Protein AF-A0A6G8IFD2-F1 (afdb_monomer)

Solvent-accessible surface area (backbone atoms only — not comparable to full-atom values): 6304 Å² total; per-residue (Å²): 132,85,83,49,70,73,58,56,60,48,72,35,84,71,35,74,69,45,94,61,64,58,64,72,58,46,38,61,54,52,34,51,48,44,55,48,50,47,52,52,50,53,58,54,34,49,78,74,67,30,62,38,30,28,33,40,48,80,86,46,94,64,55,29,71,59,43,62,76,38,49,73,40,76,35,54,86,58,48,65,60,51,46,73,72,62,56,74,29,64,85,43,62,81,52,48,72,44,69,42,69,75,78,84,86,114

Sequence (106 aa):
MLITHELVDLLSSEGLKLRDTKSPLSDPAISARHRLSRRDTLQKSFKVGAREFKWRSTQTPDDCAWCLQNEGKTFGPDIIEQVERQCTCAPYCRGYIEPQLDDLLR

pLDDT: mean 83.4, std 15.59, range [37.53, 96.94]

Foldseek 3Di:
DDCDPLNVVCPDPVVVPDPDNPVSNVLVVVQVVQLVVQVVCLVVLVVVPFFKKQKDAPPDPQFDPVSVVRHRPIDGSCVSVVCVPPGDGPPHGPMHIDTDDDPPVD

Organism: NCBI:txid2716225

Structure (mmCIF, N/CA/C/O backbone):
data_AF-A0A6G8IFD2-F1
#
_entry.id   AF-A0A6G8IFD2-F1
#
loop_
_atom_site.group_PDB
_atom_site.id
_atom_site.type_symbol
_atom_site.label_atom_id
_atom_site.label_alt_id
_atom_site.label_comp_id
_atom_site.label_asym_id
_atom_site.label_entity_id
_atom_site.label_seq_id
_atom_site.pdbx_PDB_ins_code
_atom_site.Cartn_x
_atom_site.Cartn_y
_atom_site.Cartn_z
_atom_site.occupancy
_atom_site.B_iso_or_equiv
_atom_site.auth_seq_id
_atom_site.auth_comp_id
_atom_site.auth_asym_id
_atom_site.auth_atom_id
_atom_site.pdbx_PDB_model_num
ATOM 1 N N . MET A 1 1 ? 3.886 -22.830 1.175 1.00 37.53 1 MET A N 1
ATOM 2 C CA . MET A 1 1 ? 4.708 -22.037 0.237 1.00 37.53 1 MET A CA 1
ATOM 3 C C . MET A 1 1 ? 3.865 -21.846 -1.018 1.00 37.53 1 MET A C 1
ATOM 5 O O . MET A 1 1 ? 3.642 -22.826 -1.712 1.00 37.53 1 MET A O 1
ATOM 9 N N . LEU A 1 2 ? 3.269 -20.669 -1.236 1.00 43.28 2 LEU A N 1
ATOM 10 C CA . LEU A 1 2 ? 2.519 -20.403 -2.471 1.00 43.28 2 LEU A CA 1
ATOM 11 C C . LEU A 1 2 ? 3.521 -19.960 -3.536 1.00 43.28 2 LEU A C 1
ATOM 13 O O . LEU A 1 2 ? 4.130 -18.902 -3.401 1.00 43.28 2 LEU A O 1
ATOM 17 N N . ILE A 1 3 ? 3.715 -20.793 -4.553 1.00 52.06 3 ILE A N 1
ATOM 18 C CA . ILE A 1 3 ? 4.433 -20.409 -5.766 1.00 52.06 3 ILE A CA 1
ATOM 19 C C . ILE A 1 3 ? 3.500 -19.452 -6.520 1.00 52.06 3 ILE A C 1
ATOM 21 O O . ILE A 1 3 ? 2.388 -19.834 -6.879 1.00 52.06 3 ILE A O 1
ATOM 25 N N . THR A 1 4 ? 3.896 -18.187 -6.671 1.00 63.72 4 THR A N 1
ATOM 26 C CA . THR A 1 4 ? 3.114 -17.181 -7.406 1.00 63.72 4 THR A CA 1
ATOM 27 C C . THR A 1 4 ? 3.284 -17.384 -8.912 1.00 63.72 4 THR A C 1
ATOM 29 O O . THR A 1 4 ? 4.309 -17.904 -9.345 1.00 63.72 4 THR A O 1
ATOM 32 N N . HIS A 1 5 ? 2.304 -16.966 -9.720 1.00 62.22 5 HIS A N 1
ATOM 33 C CA . HIS A 1 5 ? 2.376 -17.063 -11.188 1.00 62.22 5 HIS A CA 1
ATOM 34 C C . HIS A 1 5 ? 3.651 -16.407 -11.749 1.00 62.22 5 HIS A C 1
ATOM 36 O O . HIS A 1 5 ? 4.337 -16.997 -12.572 1.00 62.22 5 HIS A O 1
ATOM 42 N N . GLU A 1 6 ? 4.038 -15.254 -11.194 1.00 62.41 6 GLU A N 1
ATOM 43 C CA . GLU A 1 6 ? 5.292 -14.556 -11.515 1.00 62.41 6 GLU A CA 1
ATOM 44 C C . GLU A 1 6 ? 6.536 -15.432 -11.284 1.00 62.41 6 GLU A C 1
ATOM 46 O O . GLU A 1 6 ? 7.485 -15.369 -12.057 1.00 62.41 6 GLU A O 1
ATOM 51 N N . LEU A 1 7 ? 6.536 -16.278 -10.244 1.00 65.94 7 LEU A N 1
ATOM 52 C CA . LEU A 1 7 ? 7.636 -17.206 -9.969 1.00 65.94 7 LEU A CA 1
ATOM 53 C C . LEU A 1 7 ? 7.652 -18.375 -10.968 1.00 65.94 7 LEU A C 1
ATOM 55 O O . LEU A 1 7 ? 8.723 -18.860 -11.318 1.00 65.94 7 LEU A O 1
ATOM 59 N N . VAL A 1 8 ? 6.479 -18.826 -11.427 1.00 64.88 8 VAL A N 1
ATOM 60 C CA . VAL A 1 8 ? 6.352 -19.883 -12.446 1.00 64.88 8 VAL A CA 1
ATOM 61 C C . VAL A 1 8 ? 6.880 -19.399 -13.795 1.00 64.88 8 VAL A C 1
ATOM 63 O O . VAL A 1 8 ? 7.666 -20.106 -14.423 1.00 64.88 8 VAL A O 1
ATOM 66 N N . ASP A 1 9 ? 6.524 -18.179 -14.201 1.00 64.12 9 ASP A N 1
ATOM 67 C CA . ASP A 1 9 ? 6.990 -17.573 -15.456 1.00 64.12 9 ASP A CA 1
ATOM 68 C C . ASP A 1 9 ? 8.519 -17.419 -15.479 1.00 64.12 9 ASP A C 1
ATOM 70 O O . ASP A 1 9 ? 9.165 -17.596 -16.514 1.00 64.12 9 ASP A O 1
ATOM 74 N N . LEU A 1 10 ? 9.120 -17.169 -14.316 1.00 63.97 10 LEU A N 1
ATOM 75 C CA . LEU A 1 10 ? 10.562 -17.004 -14.152 1.00 63.97 10 LEU A CA 1
ATOM 76 C C . LEU A 1 10 ? 11.355 -18.314 -14.156 1.00 63.97 10 LEU A C 1
ATOM 78 O O . LEU A 1 10 ? 12.537 -18.321 -14.489 1.00 63.97 10 LEU A O 1
ATOM 82 N N . LEU A 1 11 ? 10.711 -19.426 -13.804 1.00 65.75 11 LEU A N 1
ATOM 83 C CA . LEU A 1 11 ? 11.292 -20.769 -13.878 1.00 65.75 11 LEU A CA 1
ATOM 84 C C . LEU A 1 11 ? 11.191 -21.376 -15.292 1.00 65.75 11 LEU A C 1
ATOM 86 O O . LEU A 1 11 ? 11.631 -22.506 -15.508 1.00 65.75 11 LEU A O 1
ATOM 90 N N . SER A 1 12 ? 10.623 -20.644 -16.257 1.00 70.38 12 SER A N 1
ATOM 91 C CA . SER A 1 12 ? 10.536 -21.055 -17.659 1.00 70.38 12 SER A CA 1
ATOM 92 C C . SER A 1 12 ? 11.886 -20.975 -18.392 1.00 70.38 12 SER A C 1
ATOM 94 O O . SER A 1 12 ? 12.849 -20.353 -17.937 1.00 70.38 12 SER A O 1
ATOM 96 N N . SER A 1 13 ? 11.950 -21.564 -19.591 1.00 59.16 13 SER A N 1
ATOM 97 C CA . SER A 1 13 ? 13.118 -21.501 -20.483 1.00 59.16 13 SER A CA 1
ATOM 98 C C . SER A 1 13 ? 13.531 -20.078 -20.880 1.00 59.16 13 SER A C 1
ATOM 100 O O . SER A 1 13 ? 14.676 -19.871 -21.280 1.00 59.16 13 SER A O 1
ATOM 102 N N . GLU A 1 14 ? 12.631 -19.097 -20.764 1.00 62.56 14 GLU A N 1
ATOM 103 C CA . GLU A 1 14 ? 12.940 -17.679 -20.983 1.00 62.56 14 GLU A CA 1
ATOM 104 C C . GLU A 1 14 ? 13.657 -17.051 -19.776 1.00 62.56 14 GLU 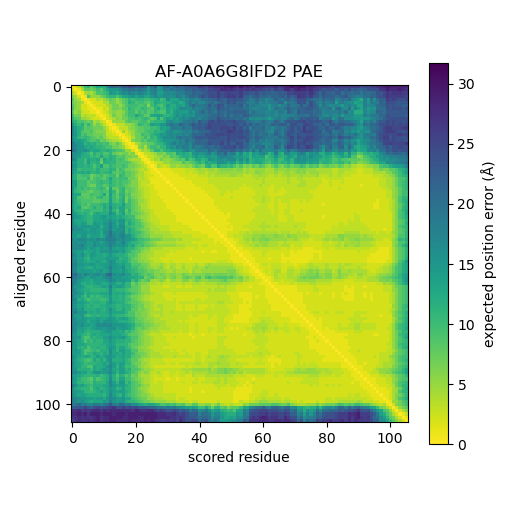A C 1
ATOM 106 O O . GLU A 1 14 ? 14.567 -16.243 -19.959 1.00 62.56 14 GLU A O 1
ATOM 111 N N . GLY A 1 15 ? 13.347 -17.482 -18.548 1.00 58.94 15 GLY A N 1
ATOM 112 C CA . GLY A 1 15 ? 14.038 -17.028 -17.336 1.00 58.94 15 GLY A CA 1
ATOM 113 C C . GLY A 1 15 ? 15.509 -17.456 -17.274 1.00 58.94 15 GLY A C 1
ATOM 114 O O . GLY A 1 15 ? 16.352 -16.722 -16.759 1.00 58.94 15 GLY A O 1
ATOM 115 N N . LEU A 1 16 ? 15.851 -18.591 -17.898 1.00 60.81 16 LEU A N 1
ATOM 116 C CA . LEU A 1 16 ? 17.232 -19.079 -18.040 1.00 60.81 16 LEU A CA 1
ATOM 117 C C . LEU A 1 16 ? 18.113 -18.199 -18.947 1.00 60.81 16 LEU A C 1
ATOM 119 O O . LEU A 1 16 ? 19.335 -18.332 -18.918 1.00 60.81 16 LEU A O 1
ATOM 123 N N . LYS A 1 17 ? 17.519 -17.311 -19.756 1.00 65.88 17 LYS A N 1
ATOM 124 C CA . LYS A 1 17 ? 18.249 -16.407 -20.664 1.00 65.88 17 LYS A CA 1
ATOM 125 C C . LYS A 1 17 ? 18.624 -15.071 -20.010 1.00 65.88 17 LYS A C 1
ATOM 127 O O . LYS A 1 17 ? 19.313 -14.260 -20.633 1.00 65.88 17 LYS A O 1
ATOM 132 N N . LEU A 1 18 ? 18.177 -14.814 -18.778 1.00 63.84 18 LEU A N 1
ATOM 133 C CA . LEU A 1 18 ? 18.436 -13.562 -18.067 1.00 63.84 18 LEU A CA 1
ATOM 134 C C . LEU A 1 18 ? 19.899 -13.496 -17.598 1.00 63.84 18 LEU A C 1
ATOM 136 O O . LEU A 1 18 ? 20.400 -14.403 -16.941 1.00 63.84 18 LEU A O 1
ATOM 140 N N . ARG A 1 19 ? 20.590 -12.394 -17.930 1.00 62.47 19 ARG A N 1
ATOM 141 C CA . ARG A 1 19 ? 21.998 -12.151 -17.546 1.00 62.47 19 ARG A CA 1
ATOM 142 C C . ARG A 1 19 ? 22.207 -12.040 -16.035 1.00 62.47 19 ARG A C 1
ATOM 144 O O . ARG A 1 19 ? 23.285 -12.366 -15.552 1.00 62.47 19 ARG A O 1
ATOM 151 N N . ASP A 1 20 ? 21.194 -11.569 -15.317 1.00 64.50 20 ASP A N 1
ATOM 152 C CA . ASP A 1 20 ? 21.150 -11.550 -13.860 1.00 64.50 20 ASP A CA 1
ATOM 153 C C . ASP A 1 20 ? 19.922 -12.338 -13.415 1.00 64.50 20 ASP A C 1
ATOM 155 O O . ASP A 1 20 ? 18.792 -11.883 -13.565 1.00 64.50 20 ASP A O 1
ATOM 159 N N . THR A 1 21 ? 20.143 -13.547 -12.912 1.00 59.28 21 THR A N 1
ATOM 160 C CA . THR A 1 21 ? 19.073 -14.442 -12.462 1.00 59.28 21 THR A CA 1
ATOM 161 C C . THR A 1 21 ? 18.603 -14.132 -11.041 1.00 59.28 21 THR A C 1
ATOM 163 O O . THR A 1 21 ? 17.569 -14.649 -10.621 1.00 59.28 21 THR A O 1
ATOM 166 N N . LYS A 1 22 ? 19.325 -13.293 -10.282 1.00 64.81 22 LYS A N 1
ATOM 167 C CA . LYS A 1 22 ? 19.002 -13.008 -8.875 1.00 64.81 22 LYS A CA 1
ATOM 168 C C . LYS A 1 22 ? 17.915 -11.955 -8.738 1.00 64.81 22 LYS A C 1
ATOM 170 O O . LYS A 1 22 ? 16.947 -12.204 -8.025 1.00 64.81 22 LYS A O 1
ATOM 175 N N . SER A 1 23 ? 18.061 -10.825 -9.427 1.00 63.41 23 SER A N 1
ATOM 176 C CA . SER A 1 23 ? 17.102 -9.710 -9.369 1.00 63.41 23 SER A CA 1
ATOM 177 C C . SER A 1 23 ? 15.665 -10.123 -9.751 1.00 63.41 23 SER A C 1
ATOM 179 O O . SER A 1 23 ? 14.734 -9.854 -8.991 1.00 63.41 23 SER A O 1
ATOM 181 N N . PRO A 1 24 ? 15.459 -10.904 -10.830 1.00 65.19 24 PRO A N 1
ATOM 182 C CA . PRO A 1 24 ? 14.134 -11.377 -11.217 1.00 65.19 24 PRO A CA 1
ATOM 183 C C . PRO A 1 24 ? 13.509 -12.340 -10.193 1.00 65.19 24 PRO A C 1
ATOM 185 O O . PRO A 1 24 ? 12.294 -12.396 -10.078 1.00 65.19 24 PRO A O 1
ATOM 188 N N . LEU A 1 25 ? 14.305 -13.085 -9.414 1.00 69.06 25 LEU A N 1
ATOM 189 C CA . LEU A 1 25 ? 13.792 -13.945 -8.337 1.00 69.06 25 LEU A CA 1
ATOM 190 C C . LEU A 1 25 ? 13.532 -13.167 -7.040 1.00 69.06 25 LEU A C 1
ATOM 192 O O . LEU A 1 25 ? 12.619 -13.509 -6.282 1.00 69.06 25 LEU A O 1
ATOM 196 N N . SER A 1 26 ? 14.332 -12.135 -6.756 1.00 79.12 26 SER A N 1
ATOM 197 C CA . SER A 1 26 ? 14.169 -11.325 -5.550 1.00 79.12 26 SER A CA 1
ATOM 198 C C . SER A 1 26 ? 12.953 -10.414 -5.624 1.00 79.12 26 SER A C 1
ATOM 200 O O . SER A 1 26 ? 12.268 -10.264 -4.615 1.00 79.12 26 SER A O 1
ATOM 202 N N . ASP A 1 27 ? 12.644 -9.855 -6.791 1.00 83.06 27 ASP A N 1
ATOM 203 C CA . ASP A 1 27 ? 11.579 -8.860 -6.936 1.00 83.06 27 ASP A CA 1
ATOM 204 C C . ASP A 1 27 ? 10.177 -9.415 -6.612 1.00 83.06 27 ASP A C 1
ATOM 206 O O . ASP A 1 27 ? 9.494 -8.824 -5.766 1.00 83.06 27 ASP A O 1
ATOM 210 N N . PRO A 1 28 ? 9.749 -10.585 -7.134 1.00 82.62 28 PRO A N 1
ATOM 211 C CA . PRO A 1 28 ? 8.488 -11.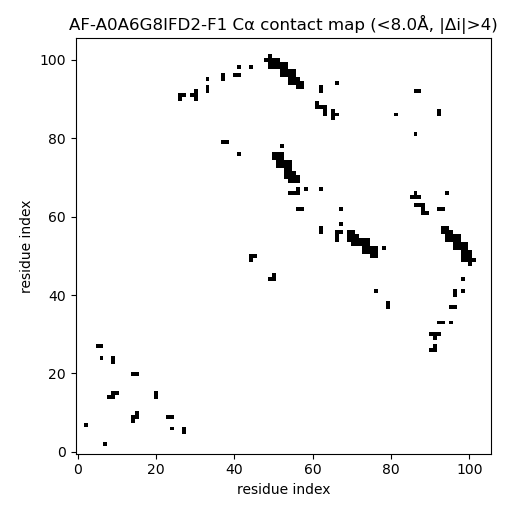215 -6.740 1.00 82.62 28 PRO A CA 1
ATOM 212 C C . PRO A 1 28 ? 8.462 -11.582 -5.254 1.00 82.62 28 PRO A C 1
ATOM 214 O O . PRO A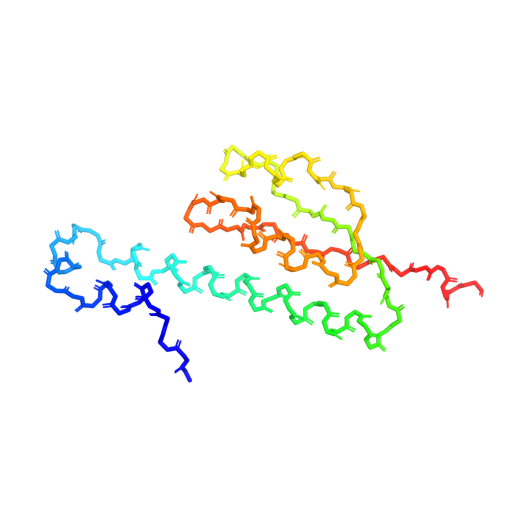 1 28 ? 7.446 -11.412 -4.576 1.00 82.62 28 PRO A O 1
ATOM 217 N N . ALA A 1 29 ? 9.590 -12.054 -4.710 1.00 83.12 29 ALA A N 1
ATOM 218 C CA . ALA A 1 29 ? 9.690 -12.409 -3.298 1.00 83.12 29 ALA A CA 1
ATOM 219 C C . ALA A 1 29 ? 9.543 -11.175 -2.389 1.00 83.12 29 ALA A C 1
ATOM 221 O O . ALA A 1 29 ? 8.845 -11.229 -1.373 1.00 83.12 29 ALA A O 1
ATOM 222 N N . ILE A 1 30 ? 10.165 -10.053 -2.754 1.00 86.62 30 ILE A N 1
ATOM 223 C CA . ILE A 1 30 ? 10.057 -8.783 -2.031 1.00 86.62 30 ILE A CA 1
ATOM 224 C C . ILE A 1 30 ? 8.641 -8.208 -2.178 1.00 86.62 30 ILE A C 1
ATOM 226 O O . ILE A 1 30 ? 8.034 -7.818 -1.177 1.00 86.62 30 ILE A O 1
ATOM 230 N N . SER A 1 31 ? 8.062 -8.250 -3.381 1.00 89.00 31 SER A N 1
ATOM 231 C CA . SER A 1 31 ? 6.669 -7.866 -3.645 1.00 89.00 31 SER A CA 1
ATOM 232 C C . SER A 1 31 ? 5.689 -8.623 -2.742 1.00 89.00 31 SER A C 1
ATOM 234 O O . SER A 1 31 ? 4.875 -8.014 -2.036 1.00 89.00 31 SER A O 1
ATOM 236 N N . ALA A 1 32 ? 5.818 -9.953 -2.674 1.00 88.12 32 ALA A N 1
ATOM 237 C CA . ALA A 1 32 ? 4.997 -10.802 -1.817 1.00 88.12 32 ALA A CA 1
ATOM 238 C C . ALA A 1 32 ? 5.167 -10.465 -0.326 1.00 88.12 32 ALA A C 1
ATOM 240 O O . ALA A 1 32 ? 4.173 -10.392 0.400 1.00 88.12 32 ALA A O 1
ATOM 241 N N . ARG A 1 33 ? 6.398 -10.194 0.131 1.00 90.06 33 ARG A N 1
ATOM 242 C CA . ARG A 1 33 ? 6.673 -9.769 1.516 1.00 90.06 33 ARG A CA 1
ATOM 243 C C . ARG A 1 33 ? 6.004 -8.443 1.858 1.00 90.06 33 ARG A C 1
ATOM 245 O O . ARG A 1 33 ? 5.402 -8.338 2.922 1.00 90.06 33 ARG A O 1
ATOM 252 N N . HIS A 1 34 ? 6.060 -7.450 0.971 1.00 92.31 34 HIS A N 1
ATOM 253 C CA . HIS A 1 34 ? 5.388 -6.170 1.196 1.00 92.31 34 HIS A CA 1
ATOM 254 C C . HIS A 1 34 ? 3.861 -6.322 1.240 1.00 92.31 34 HIS A C 1
ATOM 256 O O . HIS A 1 34 ? 3.216 -5.745 2.116 1.00 92.31 34 HIS A O 1
ATOM 262 N N . ARG A 1 35 ? 3.273 -7.133 0.347 1.00 92.00 35 ARG A N 1
ATOM 263 C CA . ARG A 1 35 ? 1.830 -7.438 0.370 1.00 92.00 35 ARG A CA 1
ATOM 264 C C . ARG A 1 35 ? 1.422 -8.123 1.676 1.00 92.00 35 ARG A C 1
ATOM 266 O O . ARG A 1 35 ? 0.455 -7.699 2.304 1.00 92.00 35 ARG A O 1
ATOM 273 N N . LEU A 1 36 ? 2.182 -9.132 2.106 1.00 92.50 36 LEU A N 1
ATOM 274 C CA . LEU A 1 36 ? 1.939 -9.832 3.367 1.00 92.50 36 LEU A CA 1
ATOM 275 C C . LEU A 1 36 ? 2.061 -8.887 4.567 1.00 92.50 36 LEU A C 1
ATOM 277 O O . LEU A 1 36 ? 1.149 -8.828 5.381 1.00 92.50 36 LEU A O 1
ATOM 281 N N . SER A 1 37 ? 3.130 -8.090 4.628 1.00 93.44 37 SER A N 1
ATOM 282 C CA . SER A 1 37 ? 3.360 -7.115 5.701 1.00 93.44 37 SER A CA 1
ATOM 283 C C . SER A 1 37 ? 2.187 -6.144 5.859 1.00 93.44 37 SER A C 1
ATOM 285 O O . SER A 1 37 ? 1.705 -5.929 6.968 1.00 93.44 37 SER A O 1
ATOM 287 N N . ARG A 1 38 ? 1.651 -5.609 4.753 1.00 94.69 38 ARG A N 1
ATOM 288 C CA . ARG A 1 38 ? 0.480 -4.721 4.806 1.00 94.69 38 ARG A CA 1
ATOM 289 C C . ARG A 1 38 ? -0.770 -5.428 5.342 1.00 94.69 38 ARG A C 1
ATOM 291 O O . ARG A 1 38 ? -1.476 -4.852 6.165 1.00 94.69 38 ARG A O 1
ATOM 298 N N . ARG A 1 39 ? -1.031 -6.672 4.923 1.00 94.56 39 ARG A N 1
ATOM 299 C CA . ARG A 1 39 ? -2.167 -7.472 5.425 1.00 94.56 39 ARG A CA 1
ATOM 300 C C . ARG A 1 39 ? -2.019 -7.807 6.909 1.00 94.56 39 ARG A C 1
ATOM 302 O O . ARG A 1 39 ? -2.982 -7.662 7.657 1.00 94.56 39 ARG A O 1
ATOM 309 N N . ASP A 1 40 ? -0.821 -8.186 7.341 1.00 94.94 40 ASP A N 1
ATOM 310 C CA . ASP A 1 40 ? -0.521 -8.470 8.745 1.00 94.94 40 ASP A CA 1
ATOM 311 C C . ASP A 1 40 ? -0.703 -7.226 9.617 1.00 94.94 40 ASP A C 1
ATOM 313 O O . ASP A 1 40 ? -1.292 -7.312 10.696 1.00 94.94 40 ASP A O 1
ATOM 317 N N . THR A 1 41 ? -0.228 -6.066 9.150 1.00 93.94 41 THR A N 1
ATOM 318 C CA . THR A 1 41 ? -0.447 -4.781 9.824 1.00 93.94 41 THR A CA 1
ATOM 319 C C . THR A 1 41 ? -1.936 -4.503 9.950 1.00 93.94 41 THR A C 1
ATOM 321 O O . THR A 1 41 ? -2.402 -4.306 11.064 1.00 93.94 41 THR A O 1
ATOM 324 N N . LEU A 1 42 ? -2.704 -4.601 8.860 1.00 94.44 42 LEU A N 1
ATOM 325 C CA . LEU A 1 42 ? -4.151 -4.381 8.874 1.00 94.44 42 LEU A CA 1
ATOM 326 C C . LEU A 1 42 ? -4.852 -5.274 9.919 1.00 94.44 42 LEU A C 1
ATOM 328 O O . LEU A 1 42 ? -5.599 -4.789 10.770 1.00 94.44 42 LEU A O 1
ATOM 332 N N . GLN A 1 43 ? -4.557 -6.578 9.908 1.00 94.75 43 GLN A N 1
ATOM 333 C CA . GLN A 1 43 ? -5.136 -7.540 10.849 1.00 94.75 43 GLN A CA 1
ATOM 334 C C . GLN A 1 43 ? -4.762 -7.245 12.306 1.00 94.75 43 GLN A C 1
ATOM 336 O O . GLN A 1 43 ? -5.614 -7.339 13.190 1.00 94.75 43 GLN A O 1
ATOM 341 N N . LYS A 1 44 ? -3.498 -6.903 12.582 1.00 94.19 44 LYS A N 1
ATOM 342 C CA . LYS A 1 44 ? -3.041 -6.544 13.934 1.00 94.19 44 LYS A CA 1
ATOM 343 C C . LYS A 1 44 ? -3.692 -5.250 14.408 1.00 94.19 44 LYS A C 1
ATOM 345 O O . LYS A 1 44 ? -4.138 -5.183 15.548 1.00 94.19 44 LYS A O 1
ATOM 350 N N . SER A 1 45 ? -3.804 -4.263 13.529 1.00 93.12 45 SER A N 1
ATOM 351 C CA . SER A 1 45 ? -4.429 -2.976 13.814 1.00 93.12 45 SER A CA 1
ATOM 352 C C . SER A 1 45 ? -5.916 -3.113 14.145 1.00 93.12 45 SER A C 1
ATOM 354 O O . SER A 1 45 ? -6.380 -2.488 15.096 1.00 93.12 45 SER A O 1
ATOM 356 N N . PHE A 1 46 ? -6.655 -4.001 13.470 1.00 92.38 46 PHE A N 1
ATOM 357 C CA . PHE A 1 46 ? -8.049 -4.270 13.841 1.00 92.38 46 PHE A CA 1
ATOM 358 C C . PHE A 1 46 ? -8.205 -4.842 15.250 1.00 92.38 46 PHE A C 1
ATOM 360 O O . PHE A 1 46 ? -9.170 -4.489 15.931 1.00 92.38 46 PHE A O 1
ATOM 367 N N . LYS A 1 47 ? -7.262 -5.684 15.701 1.00 92.25 47 LYS A N 1
ATOM 368 C CA . LYS A 1 47 ? -7.278 -6.272 17.053 1.00 92.25 47 LYS A CA 1
ATOM 369 C C . LYS A 1 47 ? -7.109 -5.230 18.157 1.00 92.25 47 LYS A C 1
ATOM 371 O O . LYS A 1 47 ? -7.576 -5.461 19.264 1.00 92.25 47 LYS A O 1
ATOM 376 N N . VAL A 1 48 ? -6.461 -4.106 17.856 1.00 90.88 48 VAL A N 1
ATOM 377 C CA . VAL A 1 48 ? -6.240 -2.997 18.799 1.00 90.88 48 VAL A CA 1
ATOM 378 C C . VAL A 1 48 ? -7.204 -1.825 18.579 1.00 90.88 48 VAL A C 1
ATOM 380 O O . VAL A 1 48 ? -7.018 -0.765 19.158 1.00 90.88 48 VAL A O 1
ATOM 383 N N . GLY A 1 49 ? -8.244 -2.011 17.758 1.00 90.56 49 GLY A N 1
ATOM 384 C CA . GLY A 1 49 ? -9.330 -1.039 17.602 1.00 90.56 49 GLY A CA 1
ATOM 385 C C . GLY A 1 49 ? -9.171 -0.031 16.462 1.00 90.56 49 GLY A C 1
ATOM 386 O O . GLY A 1 49 ? -10.104 0.730 16.233 1.00 90.56 49 GLY A O 1
ATOM 387 N N . ALA A 1 50 ? -8.079 -0.056 15.691 1.00 92.38 50 ALA A N 1
ATOM 388 C CA . ALA A 1 50 ? -7.936 0.838 14.540 1.00 92.38 50 ALA A CA 1
ATOM 389 C C . ALA A 1 50 ? -9.031 0.565 13.494 1.00 92.38 50 ALA A C 1
ATOM 391 O O . ALA A 1 50 ? -9.386 -0.592 13.228 1.00 92.38 50 ALA A O 1
ATOM 392 N N . ARG A 1 51 ? -9.565 1.628 12.893 1.00 92.69 51 ARG A N 1
ATOM 393 C CA . ARG A 1 51 ? -10.532 1.560 11.780 1.00 92.69 51 ARG A CA 1
ATOM 394 C C . ARG A 1 51 ? -10.088 2.354 10.562 1.00 92.69 51 ARG A C 1
ATOM 396 O O . ARG A 1 51 ? -10.562 2.084 9.463 1.00 92.69 51 ARG A O 1
ATOM 403 N N . GLU A 1 52 ? -9.138 3.252 10.765 1.00 95.31 52 GLU A N 1
ATOM 404 C CA . GLU A 1 52 ? -8.600 4.135 9.752 1.00 95.31 52 GLU A CA 1
ATOM 405 C C . GLU A 1 52 ? -7.097 3.923 9.587 1.00 95.31 52 GLU A C 1
ATOM 407 O O . GLU A 1 52 ? -6.372 3.587 10.529 1.00 95.31 52 GLU A O 1
ATOM 412 N N . PHE A 1 53 ? -6.624 4.108 8.361 1.00 95.69 53 PHE A N 1
ATOM 413 C CA . PHE A 1 53 ? -5.250 3.837 7.969 1.00 95.69 53 PHE A CA 1
ATOM 414 C C . PHE A 1 53 ? -4.742 4.957 7.084 1.00 95.69 53 PHE A C 1
ATOM 416 O O . PHE A 1 53 ? -5.322 5.255 6.043 1.00 95.69 53 PHE A O 1
ATOM 423 N N . LYS A 1 54 ? -3.624 5.555 7.474 1.00 96.44 54 LYS A N 1
ATOM 424 C CA . LYS A 1 54 ? -2.929 6.539 6.659 1.00 96.44 54 LYS A CA 1
ATOM 425 C C . LYS A 1 54 ? -2.005 5.828 5.680 1.00 96.44 54 LYS A C 1
ATOM 427 O O . LYS A 1 54 ? -1.221 4.965 6.081 1.00 96.44 54 LYS A O 1
ATOM 432 N N . TRP A 1 55 ? -2.089 6.174 4.401 1.00 96.94 55 TRP A N 1
ATOM 433 C CA . TRP A 1 55 ? -1.146 5.669 3.410 1.00 96.94 55 TRP A CA 1
ATOM 434 C C . TRP A 1 55 ? 0.188 6.409 3.508 1.00 96.94 55 TRP A C 1
ATOM 436 O O . TRP A 1 55 ? 0.226 7.639 3.590 1.00 96.94 55 TRP A O 1
ATOM 446 N N . ARG A 1 56 ? 1.283 5.648 3.478 1.00 96.19 56 ARG A N 1
ATOM 447 C CA . ARG A 1 56 ? 2.654 6.154 3.477 1.00 96.19 56 ARG A CA 1
ATOM 448 C C . ARG A 1 56 ? 3.413 5.587 2.285 1.00 96.19 56 ARG A C 1
ATOM 450 O O . ARG A 1 56 ? 3.649 4.385 2.189 1.00 96.19 56 ARG A O 1
ATOM 457 N N . SER A 1 57 ? 3.785 6.460 1.372 1.00 94.06 57 SER A N 1
ATOM 458 C CA . SER A 1 57 ? 4.736 6.245 0.290 1.00 94.06 57 SER A CA 1
ATOM 459 C C . SER A 1 57 ? 6.173 6.442 0.783 1.00 94.06 57 SER A C 1
ATOM 461 O O . SER A 1 57 ? 6.416 6.920 1.891 1.00 94.06 57 SER A O 1
ATOM 463 N N . THR A 1 58 ? 7.145 6.062 -0.043 1.00 90.38 58 THR A N 1
ATOM 464 C CA . THR A 1 58 ? 8.562 6.327 0.245 1.00 90.38 58 THR A CA 1
ATOM 465 C C . THR A 1 58 ? 8.998 7.722 -0.202 1.00 90.38 58 THR A C 1
ATOM 467 O O . THR A 1 58 ? 10.101 8.143 0.133 1.00 90.38 58 THR A O 1
ATOM 470 N N . GLN A 1 59 ? 8.135 8.432 -0.938 1.00 89.31 59 GLN A N 1
ATOM 471 C CA . GLN A 1 59 ? 8.388 9.734 -1.554 1.00 89.31 59 GLN A CA 1
ATOM 472 C C . GLN A 1 59 ? 9.659 9.725 -2.413 1.00 89.31 59 GLN A C 1
ATOM 474 O O . GLN A 1 59 ? 10.411 10.695 -2.470 1.00 89.31 59 GLN 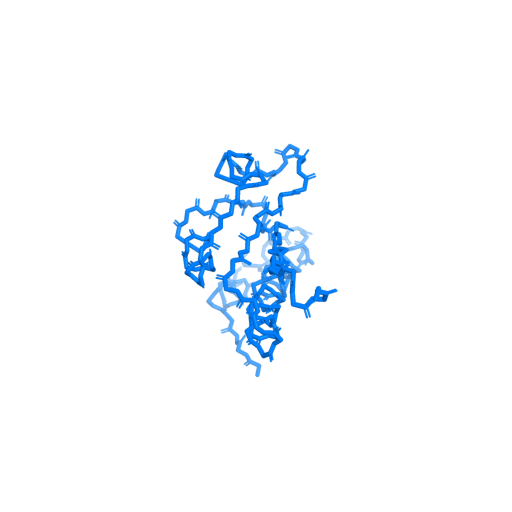A O 1
ATOM 479 N N . THR A 1 60 ? 9.906 8.596 -3.079 1.00 88.81 60 THR A N 1
ATOM 480 C CA . THR A 1 60 ? 11.051 8.416 -3.976 1.00 88.81 60 THR A CA 1
ATOM 481 C C . THR A 1 60 ? 10.602 8.445 -5.437 1.00 88.81 60 THR A C 1
ATOM 483 O O . THR A 1 60 ? 9.424 8.214 -5.714 1.00 88.81 60 THR A O 1
ATOM 486 N N . PRO A 1 61 ? 11.522 8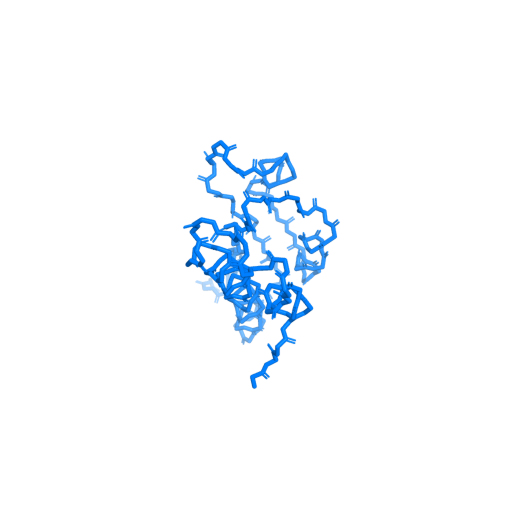.679 -6.392 1.00 87.12 61 PRO A N 1
ATOM 487 C CA . PRO A 1 61 ? 11.193 8.665 -7.817 1.00 87.12 61 PRO A CA 1
ATOM 488 C C . PRO A 1 61 ? 10.575 7.354 -8.332 1.00 87.12 61 PRO A C 1
ATOM 490 O O . PRO A 1 61 ? 9.911 7.388 -9.363 1.00 87.12 61 PRO A O 1
ATOM 493 N N . ASP A 1 62 ? 10.754 6.223 -7.635 1.00 88.31 62 ASP A N 1
ATOM 494 C CA . ASP A 1 62 ? 10.159 4.943 -8.059 1.00 88.31 62 ASP A CA 1
ATOM 495 C C . ASP A 1 62 ? 8.729 4.725 -7.525 1.00 88.31 62 ASP A C 1
ATOM 497 O O . ASP A 1 62 ? 8.093 3.709 -7.826 1.00 88.31 62 ASP A O 1
ATOM 501 N N . ASP A 1 63 ? 8.197 5.644 -6.714 1.00 91.88 63 ASP A N 1
ATOM 502 C CA . ASP A 1 63 ? 6.795 5.577 -6.315 1.00 91.88 63 ASP A CA 1
ATOM 503 C C . ASP A 1 63 ? 5.891 5.957 -7.495 1.00 91.88 63 ASP A C 1
ATOM 505 O O . ASP A 1 63 ? 6.081 6.966 -8.173 1.00 91.88 63 ASP A O 1
ATOM 509 N N . CYS A 1 64 ? 4.860 5.147 -7.740 1.00 95.44 64 CYS A N 1
ATOM 510 C CA . CYS A 1 64 ? 3.898 5.437 -8.795 1.00 95.44 64 CYS A CA 1
ATOM 511 C C . CYS A 1 64 ? 3.027 6.651 -8.433 1.00 95.44 64 CYS A C 1
ATOM 513 O O . CYS A 1 64 ? 2.868 7.005 -7.259 1.00 95.44 64 CYS A O 1
ATOM 515 N N . ALA A 1 65 ? 2.384 7.239 -9.444 1.00 95.75 65 ALA A N 1
ATOM 516 C CA . ALA A 1 65 ? 1.528 8.413 -9.276 1.00 95.75 65 ALA A CA 1
ATOM 517 C C . ALA A 1 65 ? 0.452 8.218 -8.195 1.00 95.75 65 ALA A C 1
ATOM 519 O O . ALA A 1 65 ? 0.230 9.117 -7.388 1.00 95.75 65 ALA A O 1
ATOM 520 N N . TRP A 1 66 ? -0.167 7.034 -8.126 1.00 95.94 66 TRP A N 1
ATOM 521 C CA . TRP A 1 66 ? -1.171 6.737 -7.105 1.00 95.94 66 TRP A CA 1
ATOM 522 C C . TRP A 1 66 ? -0.590 6.787 -5.688 1.00 95.94 66 TRP A C 1
ATOM 524 O O . TRP A 1 66 ? -1.204 7.362 -4.792 1.00 95.94 66 TRP A O 1
ATOM 534 N N . CYS A 1 67 ? 0.602 6.222 -5.474 1.00 95.94 67 CYS A N 1
ATOM 535 C CA . CYS A 1 67 ? 1.237 6.217 -4.157 1.00 95.94 67 CYS A CA 1
ATOM 536 C C . CYS A 1 67 ? 1.584 7.633 -3.694 1.00 95.94 67 CYS A C 1
ATOM 538 O O . CYS A 1 67 ? 1.339 7.954 -2.535 1.00 95.94 67 CYS A O 1
ATOM 540 N N . LEU A 1 68 ? 2.103 8.468 -4.598 1.00 96.06 68 LEU A N 1
ATOM 541 C CA . LEU A 1 68 ? 2.463 9.856 -4.301 1.00 96.06 68 LEU A CA 1
ATOM 542 C C . LEU A 1 68 ? 1.226 10.724 -4.035 1.00 96.06 68 LEU A C 1
ATOM 544 O O . LEU A 1 68 ? 1.191 11.480 -3.071 1.00 96.06 68 LEU A O 1
ATOM 548 N N . GLN A 1 69 ? 0.177 10.587 -4.851 1.00 95.81 69 GLN A N 1
ATOM 549 C CA . GLN A 1 69 ? -1.062 11.364 -4.704 1.00 95.81 69 GLN A CA 1
ATOM 550 C C . GLN A 1 69 ? -1.845 11.044 -3.430 1.00 95.81 69 GLN A C 1
ATOM 552 O O . GLN A 1 69 ? -2.694 11.837 -3.016 1.00 95.81 69 GLN A O 1
ATOM 557 N N . ASN A 1 70 ? -1.622 9.869 -2.848 1.00 96.19 70 ASN A N 1
ATOM 558 C CA . ASN A 1 70 ? -2.321 9.406 -1.658 1.00 96.19 70 ASN A CA 1
ATOM 559 C C . ASN A 1 70 ? -1.446 9.428 -0.402 1.00 96.19 70 ASN A C 1
ATOM 561 O O . ASN A 1 70 ? -1.915 9.003 0.651 1.00 96.19 70 ASN A O 1
ATOM 565 N N . GLU A 1 71 ? -0.213 9.943 -0.483 1.00 96.62 71 GLU A N 1
ATOM 566 C CA . GLU A 1 71 ? 0.633 10.178 0.690 1.00 96.62 71 GLU A CA 1
ATOM 567 C C . GLU A 1 71 ? -0.134 10.960 1.759 1.00 96.62 71 GLU A C 1
ATOM 569 O O . GLU A 1 71 ? -0.706 12.019 1.496 1.00 96.62 71 GLU A O 1
ATOM 574 N N . GLY A 1 72 ? -0.157 10.421 2.976 1.00 95.12 72 GLY A N 1
ATOM 575 C CA . GLY A 1 72 ? -0.773 11.066 4.127 1.00 95.12 72 GLY A CA 1
ATOM 576 C C . GLY A 1 72 ? -2.302 11.042 4.149 1.00 95.12 72 GLY A C 1
ATOM 577 O O . GLY A 1 72 ? -2.878 11.475 5.148 1.00 95.12 72 GLY A O 1
ATOM 578 N N . LYS A 1 73 ? -2.972 10.520 3.112 1.00 96.00 73 LYS A N 1
ATOM 579 C CA . LYS A 1 73 ? -4.431 10.370 3.114 1.00 96.00 73 LYS A CA 1
ATOM 580 C C . LYS A 1 73 ? -4.865 9.193 3.973 1.00 96.00 73 LYS A C 1
ATOM 582 O O . LYS A 1 73 ? -4.186 8.167 4.037 1.00 96.00 73 LYS A O 1
ATOM 587 N N . THR A 1 74 ? -6.024 9.357 4.594 1.00 96.31 74 THR A N 1
ATOM 588 C CA . THR A 1 74 ? -6.665 8.344 5.426 1.00 96.31 74 THR A CA 1
ATOM 589 C C . THR A 1 74 ? -7.655 7.529 4.603 1.00 96.31 74 THR A C 1
ATOM 591 O O . THR A 1 74 ? -8.406 8.072 3.795 1.00 96.31 74 THR A O 1
ATOM 594 N N . PHE A 1 75 ? -7.653 6.224 4.832 1.00 95.69 75 PHE A N 1
ATOM 595 C CA . PHE A 1 75 ? -8.521 5.250 4.192 1.00 95.69 75 PHE A CA 1
ATOM 596 C C . PHE A 1 75 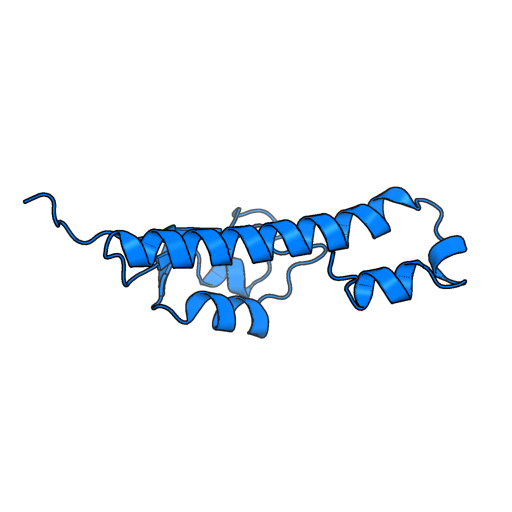? -9.141 4.332 5.239 1.00 95.69 75 PHE A C 1
ATOM 598 O O . PHE A 1 75 ? -8.627 4.190 6.351 1.00 95.69 75 PHE A O 1
ATOM 605 N N . GLY A 1 76 ? -10.225 3.669 4.849 1.00 94.38 76 GLY A N 1
ATOM 606 C CA . GLY A 1 76 ? -10.845 2.628 5.648 1.00 94.38 76 GLY A CA 1
ATOM 607 C C . GLY A 1 76 ? -10.147 1.263 5.527 1.00 94.38 76 GLY A C 1
ATOM 608 O O . GLY A 1 76 ? -9.049 1.137 4.972 1.00 94.38 76 GLY A O 1
ATOM 609 N N . PRO A 1 77 ? -10.809 0.208 6.033 1.00 91.75 77 PRO A N 1
ATOM 610 C CA . PRO A 1 77 ? -10.357 -1.186 5.973 1.00 91.75 77 PRO A CA 1
ATOM 611 C C . PRO A 1 77 ? -10.004 -1.714 4.576 1.00 91.75 77 PRO A C 1
ATOM 613 O O . PRO A 1 77 ? -9.230 -2.662 4.448 1.00 91.75 77 PRO A O 1
ATOM 616 N N . ASP A 1 78 ? -10.575 -1.118 3.534 1.00 95.00 78 ASP A N 1
ATOM 617 C CA . ASP A 1 78 ? -10.448 -1.512 2.134 1.00 95.00 78 ASP A CA 1
ATOM 618 C C . ASP A 1 78 ? -9.164 -0.990 1.461 1.00 95.00 78 ASP A C 1
ATOM 620 O O . ASP A 1 78 ? -8.911 -1.295 0.295 1.00 95.00 78 ASP A O 1
ATOM 624 N N . ILE A 1 79 ? -8.306 -0.260 2.189 1.00 95.31 79 ILE A N 1
ATOM 625 C CA . ILE A 1 79 ? -7.047 0.304 1.671 1.00 95.31 79 ILE A CA 1
ATOM 626 C C . ILE A 1 79 ? -6.179 -0.728 0.935 1.00 95.31 79 ILE A C 1
ATOM 628 O O . ILE A 1 79 ? -5.585 -0.409 -0.092 1.00 95.31 79 ILE A O 1
ATOM 632 N N . ILE A 1 80 ? -6.120 -1.977 1.409 1.00 94.12 80 ILE A N 1
ATOM 633 C CA . ILE A 1 80 ? -5.330 -3.032 0.755 1.00 94.12 80 ILE A CA 1
ATOM 634 C C . ILE A 1 80 ? -5.867 -3.340 -0.642 1.00 94.12 80 ILE A C 1
ATOM 636 O O . ILE A 1 80 ? -5.082 -3.437 -1.583 1.00 94.12 80 ILE A O 1
ATOM 640 N N . GLU A 1 81 ? -7.186 -3.448 -0.793 1.00 94.62 81 GLU A N 1
ATOM 641 C CA . GLU A 1 81 ? -7.818 -3.702 -2.088 1.00 94.62 81 GLU A CA 1
ATOM 642 C C . GLU A 1 81 ? -7.627 -2.516 -3.037 1.00 94.62 81 GLU A C 1
ATOM 644 O O . GLU A 1 81 ? -7.357 -2.706 -4.224 1.00 94.62 81 GLU A O 1
ATOM 649 N N . GLN A 1 82 ? -7.706 -1.286 -2.518 1.00 94.88 82 GLN A N 1
ATOM 650 C CA . GLN A 1 82 ? -7.443 -0.084 -3.308 1.00 94.88 82 GLN A CA 1
ATOM 651 C C . GLN A 1 82 ? -6.002 -0.051 -3.830 1.00 94.88 82 GLN A C 1
ATOM 653 O O . GLN A 1 82 ? -5.795 0.190 -5.021 1.00 94.88 82 GLN A O 1
ATOM 658 N N . VAL A 1 83 ? -5.020 -0.351 -2.971 1.00 93.88 83 VAL A N 1
ATOM 659 C CA . VAL A 1 83 ? -3.601 -0.432 -3.351 1.00 93.88 83 VAL A CA 1
ATOM 660 C C . VAL A 1 83 ? -3.397 -1.515 -4.408 1.00 93.88 83 VAL A C 1
ATOM 662 O O . VAL A 1 83 ? -2.743 -1.263 -5.413 1.00 93.88 83 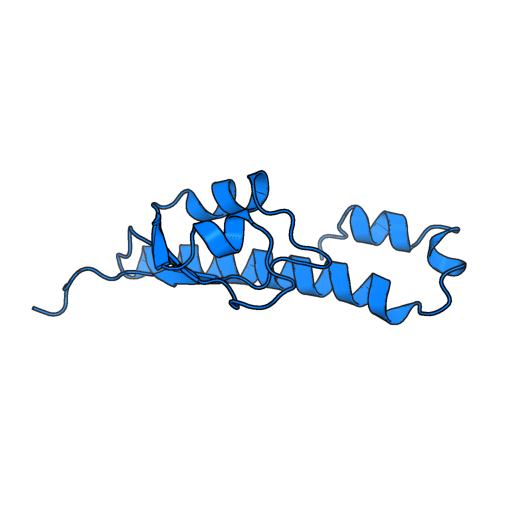VAL A O 1
ATOM 665 N N . GLU A 1 84 ? -3.963 -2.708 -4.217 1.00 91.88 84 GLU A N 1
ATOM 666 C CA . GLU A 1 84 ? -3.804 -3.828 -5.156 1.00 91.88 84 GLU A CA 1
ATOM 667 C C . GLU A 1 84 ? -4.413 -3.545 -6.537 1.00 91.88 84 GLU A C 1
ATOM 669 O O . GLU A 1 84 ? -3.909 -4.059 -7.533 1.00 91.88 84 GLU A O 1
ATOM 674 N N . ARG A 1 85 ? -5.457 -2.711 -6.618 1.00 94.31 85 ARG A N 1
ATOM 675 C CA . ARG A 1 85 ? -6.101 -2.337 -7.888 1.00 94.31 85 ARG A CA 1
ATOM 676 C C . ARG A 1 85 ? -5.447 -1.154 -8.597 1.00 94.31 85 ARG A C 1
ATOM 678 O O . ARG A 1 85 ? -5.503 -1.093 -9.820 1.00 94.31 85 ARG A O 1
ATOM 685 N N . GLN A 1 86 ? -4.905 -0.192 -7.851 1.00 95.75 86 GLN A N 1
ATOM 686 C CA . GLN A 1 86 ? -4.500 1.108 -8.405 1.00 95.75 86 GLN A CA 1
ATOM 687 C C . GLN A 1 86 ? -2.985 1.336 -8.407 1.00 95.75 86 GLN A C 1
ATOM 689 O O . GLN A 1 86 ? -2.494 2.182 -9.154 1.00 95.75 86 GLN A O 1
ATOM 694 N N . CYS A 1 87 ? -2.226 0.612 -7.583 1.00 93.88 87 CYS A N 1
ATOM 695 C CA . CYS A 1 87 ? -0.779 0.765 -7.537 1.00 93.88 87 CYS A CA 1
ATOM 696 C C . CYS A 1 87 ? -0.112 0.075 -8.731 1.00 93.88 87 CYS A C 1
ATOM 698 O O . CYS A 1 87 ? -0.313 -1.113 -8.974 1.00 93.88 87 CYS A O 1
ATOM 700 N N . THR A 1 88 ? 0.760 0.811 -9.418 1.00 95.19 88 THR A N 1
ATOM 701 C CA . THR A 1 88 ? 1.529 0.325 -10.572 1.00 95.19 88 THR A CA 1
ATOM 702 C C . THR A 1 88 ? 3.042 0.403 -10.339 1.00 95.19 88 THR A C 1
ATOM 704 O O . THR A 1 88 ? 3.808 0.493 -11.295 1.00 95.19 88 THR A O 1
ATOM 707 N N . CYS A 1 89 ? 3.492 0.437 -9.079 1.00 92.62 89 CYS A N 1
ATOM 708 C CA . CYS A 1 89 ? 4.919 0.471 -8.745 1.00 92.62 89 CYS A CA 1
ATOM 709 C C . CYS A 1 89 ? 5.652 -0.751 -9.311 1.00 92.62 89 CYS A C 1
ATOM 711 O O . CYS A 1 89 ? 5.247 -1.887 -9.058 1.00 92.62 89 CYS A O 1
ATOM 713 N N . ALA A 1 90 ? 6.777 -0.501 -9.979 1.00 89.31 90 ALA A N 1
ATOM 714 C CA . ALA A 1 90 ? 7.710 -1.515 -10.448 1.00 89.31 90 ALA A CA 1
ATOM 715 C C . ALA A 1 90 ? 9.095 -1.264 -9.821 1.00 89.31 90 ALA A C 1
ATOM 717 O O . ALA A 1 90 ? 9.501 -0.107 -9.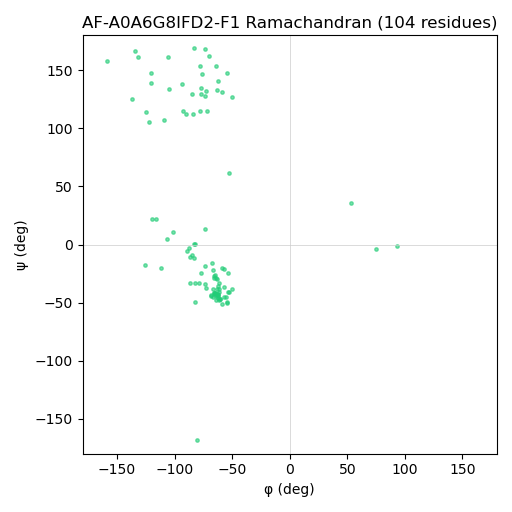715 1.00 89.31 90 ALA A O 1
ATOM 718 N N . PRO A 1 91 ? 9.826 -2.307 -9.392 1.00 87.56 91 PRO A N 1
ATOM 719 C CA . PRO A 1 91 ? 9.439 -3.723 -9.424 1.00 87.56 91 PRO A CA 1
ATOM 720 C C . PRO A 1 91 ? 8.386 -4.111 -8.370 1.00 87.56 91 PRO A C 1
ATOM 722 O O . PRO A 1 91 ? 7.726 -5.137 -8.504 1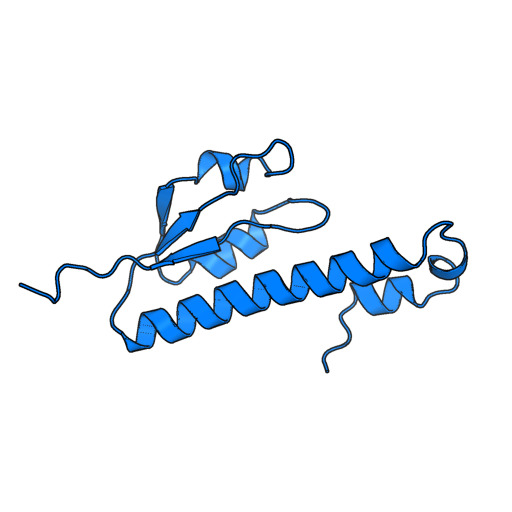.00 87.56 91 PRO A O 1
ATOM 725 N N . TYR A 1 92 ? 8.192 -3.301 -7.325 1.00 89.69 92 TYR A N 1
ATOM 726 C CA . TYR A 1 92 ? 7.184 -3.549 -6.292 1.00 89.69 92 TYR A CA 1
ATOM 727 C C . TYR A 1 92 ? 6.800 -2.279 -5.527 1.00 89.69 92 TYR A C 1
ATOM 729 O O . TYR A 1 92 ? 7.564 -1.322 -5.427 1.00 89.69 92 TYR A O 1
ATOM 737 N N . CYS A 1 93 ? 5.611 -2.291 -4.919 1.00 92.75 93 CYS A N 1
ATOM 738 C CA . CYS A 1 93 ? 5.135 -1.207 -4.061 1.00 92.75 93 CYS A CA 1
ATOM 739 C C . CYS A 1 93 ? 5.774 -1.262 -2.666 1.00 92.75 93 CYS A C 1
ATOM 741 O O . CYS A 1 93 ? 5.487 -2.176 -1.880 1.00 92.75 93 CYS A O 1
ATOM 743 N N . ARG A 1 94 ? 6.577 -0.240 -2.349 1.00 93.12 94 ARG A N 1
ATOM 744 C CA . ARG A 1 94 ? 7.252 -0.058 -1.052 1.00 93.12 94 ARG A CA 1
ATOM 745 C C . ARG A 1 94 ? 6.412 0.671 -0.006 1.00 93.12 94 ARG A C 1
ATOM 747 O O . ARG A 1 94 ? 6.786 0.682 1.163 1.00 93.12 94 ARG A O 1
ATOM 754 N N . GLY A 1 95 ? 5.287 1.254 -0.416 1.00 93.94 95 GLY A N 1
ATOM 755 C CA . GLY A 1 95 ? 4.395 1.949 0.498 1.00 93.94 95 GLY A CA 1
ATOM 756 C C . GLY A 1 95 ? 3.779 1.021 1.547 1.00 93.94 95 GLY A C 1
ATOM 757 O O . GLY A 1 95 ? 3.625 -0.193 1.344 1.00 93.94 95 GLY A O 1
ATOM 758 N N . TYR A 1 96 ? 3.436 1.605 2.686 1.00 94.94 96 TYR A N 1
ATOM 759 C CA . TYR A 1 96 ? 2.903 0.922 3.853 1.00 94.94 96 TYR A CA 1
ATOM 760 C C . TYR A 1 96 ? 1.693 1.665 4.419 1.00 94.94 96 TYR A C 1
ATOM 762 O O . TYR A 1 96 ? 1.393 2.800 4.051 1.00 94.94 96 TYR A O 1
ATOM 770 N N . ILE A 1 97 ? 0.973 0.982 5.305 1.00 95.94 97 ILE A N 1
ATOM 771 C CA . ILE A 1 97 ? -0.187 1.537 5.995 1.00 95.94 97 ILE A CA 1
ATOM 772 C C . ILE A 1 97 ? 0.199 1.866 7.435 1.00 95.94 97 ILE A C 1
ATOM 774 O O . ILE A 1 97 ? 0.839 1.062 8.114 1.00 95.94 97 ILE A O 1
ATOM 778 N N . GLU A 1 98 ? -0.176 3.053 7.887 1.00 94.94 98 GLU A N 1
ATOM 779 C CA . GLU A 1 98 ? 0.024 3.532 9.250 1.00 94.94 98 GLU A CA 1
ATOM 780 C C . GLU A 1 98 ? -1.348 3.572 9.945 1.00 94.94 98 GLU A C 1
ATOM 782 O O . GLU A 1 98 ? -2.178 4.421 9.602 1.00 94.94 98 GLU A O 1
ATOM 787 N N . PRO A 1 99 ? -1.642 2.651 10.880 1.00 93.62 99 PRO A N 1
ATOM 788 C CA . PRO A 1 99 ? -2.930 2.640 11.563 1.00 93.62 99 PRO A CA 1
ATOM 789 C C . PRO A 1 99 ? -3.120 3.920 12.368 1.00 93.62 99 PRO A C 1
ATOM 791 O O . PRO A 1 99 ? -2.229 4.330 13.109 1.00 93.62 99 PRO A O 1
ATOM 794 N N . GLN A 1 100 ? -4.290 4.531 12.230 1.00 92.50 100 GLN A N 1
ATOM 795 C CA . GLN A 1 100 ? -4.707 5.630 13.082 1.00 92.50 100 GLN A CA 1
ATOM 796 C C . GLN A 1 100 ? -5.511 5.022 14.234 1.00 92.50 100 GLN A C 1
ATOM 798 O O . GLN A 1 100 ? -6.541 4.372 14.034 1.00 92.50 100 GLN A O 1
ATOM 803 N N . LEU A 1 101 ? -4.969 5.150 15.440 1.00 84.38 101 LEU A N 1
ATOM 804 C CA . LEU A 1 101 ? -5.700 4.868 16.663 1.00 84.38 101 LEU A CA 1
ATOM 805 C C . LEU A 1 101 ? -6.341 6.192 17.063 1.00 84.38 101 LEU A C 1
ATOM 807 O O . LEU A 1 101 ? -5.617 7.130 17.393 1.00 84.38 101 LEU A O 1
ATOM 811 N N . ASP A 1 102 ? -7.669 6.275 17.000 1.00 66.19 102 ASP A N 1
ATOM 812 C CA . ASP A 1 102 ? -8.382 7.338 17.707 1.00 66.19 102 ASP A CA 1
ATOM 813 C C . ASP A 1 102 ? -7.971 7.296 19.183 1.00 66.19 102 ASP A C 1
ATOM 815 O O . ASP A 1 102 ? -7.668 6.214 19.692 1.00 66.19 102 ASP A O 1
ATOM 819 N N . ASP A 1 103 ? -7.943 8.462 19.836 1.00 54.69 103 ASP A N 1
ATOM 820 C CA . ASP A 1 103 ? -7.534 8.736 21.226 1.00 54.69 103 ASP A CA 1
ATOM 821 C C . ASP A 1 103 ? -8.246 7.857 22.293 1.00 54.69 103 ASP A C 1
ATOM 823 O O . ASP A 1 103 ? -8.882 8.351 23.220 1.00 54.69 103 ASP A O 1
ATOM 827 N N . LEU A 1 104 ? -8.091 6.533 22.252 1.00 51.38 104 LEU A N 1
ATOM 828 C CA . LEU A 1 104 ? -8.498 5.575 23.287 1.00 51.38 104 LEU A CA 1
ATOM 829 C C . LEU A 1 104 ? -7.560 5.625 24.512 1.00 51.38 104 LEU A C 1
ATOM 831 O O . LEU A 1 104 ? -7.575 4.730 25.353 1.00 51.38 104 LEU A O 1
ATOM 835 N N . LEU A 1 105 ? -6.730 6.671 24.600 1.00 50.28 105 LEU A N 1
ATOM 836 C CA . LEU A 1 105 ? -5.850 7.008 25.720 1.00 50.28 105 LEU A CA 1
ATOM 837 C C . LEU A 1 105 ? -6.226 8.351 26.379 1.00 50.28 105 LEU A C 1
ATOM 839 O O . LEU A 1 105 ? -5.381 8.955 27.042 1.00 50.28 105 LEU A O 1
ATOM 843 N N . ARG A 1 106 ? -7.468 8.825 26.215 1.00 42.47 106 ARG A N 1
ATOM 844 C CA . ARG A 1 106 ? -8.054 9.861 27.081 1.00 42.47 106 ARG A CA 1
ATOM 845 C C . ARG A 1 106 ? -9.033 9.269 28.083 1.00 42.47 106 ARG A C 1
ATOM 847 O O . ARG A 1 106 ? -9.891 8.467 27.659 1.00 42.47 106 ARG A O 1
#

Secondary structure (DSSP, 8-state):
----HHHHHHTSTTGGG-S-SHHHHHHHHHHHHHHHHHHHHHHHHHHTT--EEEEE---STTS-HHHHHTTT-EE-TTHHHHHHHH---SS----EEEEE--STT-

Mean predicted aligned error: 8.46 Å

Radius of gyration: 16.46 Å; Cα contacts (8 Å, |Δi|>4): 117; chains: 1; bounding box: 33×33×48 Å